Protein AF-A0A9N8R9G1-F1 (afdb_monomer)

Sequence (124 aa):
MGINEFSSGSEDLNYVFVFSYAFSKTWKPHMWNVFAHELGHVLGLRHEFAIGDEQGKMTASKEGPSAIRIDAPDPMSVMNYRNEPPMIQQSDIDSTRKFYSMTEDENGESPKIGMTKILDYTPR

Solvent-accessible surface area (backbone atoms only — not comparable to full-atom values): 8208 Å² total; per-residue (Å²): 135,84,86,76,78,90,70,95,63,102,62,87,82,84,74,81,90,78,68,65,70,58,65,31,89,80,36,46,86,39,48,66,32,50,49,50,31,55,49,35,45,76,74,68,50,68,45,70,45,22,63,46,83,58,76,86,82,51,85,63,78,48,73,52,98,79,62,79,78,93,67,80,90,53,91,66,26,27,47,36,78,64,96,60,80,43,38,86,37,70,65,52,55,52,54,50,52,51,58,76,62,62,52,59,48,101,85,67,50,59,33,64,63,89,92,44,74,54,74,84,87,74,86,131

Foldseek 3Di:
DDDDDDDPDPDPPPDDDDDCVCVPPQNVVQVVLVVVLVVCVVLVHAALCQCVPPPPPAPDHHVDHDDDQQDDRDCQDSRGDDPHRHDHDPCNVVSSVVVVVQAADPVRAGDDDPPHGDDDDDDD

pLDDT: mean 78.04, std 15.39, range [33.91, 95.0]

Structure (mmCIF, N/CA/C/O backbone):
data_AF-A0A9N8R9G1-F1
#
_entry.id   AF-A0A9N8R9G1-F1
#
loop_
_atom_site.group_PDB
_atom_site.id
_atom_site.type_symbol
_atom_site.label_atom_id
_atom_site.label_alt_id
_atom_site.label_comp_id
_atom_site.label_asym_id
_atom_site.label_entity_id
_atom_site.label_seq_id
_atom_site.pdbx_PDB_ins_code
_atom_site.Cartn_x
_atom_site.Cartn_y
_atom_site.Cartn_z
_atom_site.occupancy
_atom_site.B_iso_or_equiv
_atom_site.auth_seq_id
_atom_site.auth_comp_id
_atom_site.auth_asym_id
_atom_site.auth_atom_id
_atom_site.pdbx_PDB_model_num
ATOM 1 N N . MET A 1 1 ? -6.685 -4.887 -22.940 1.00 35.31 1 MET A N 1
ATOM 2 C CA . MET A 1 1 ? -6.408 -6.339 -22.888 1.00 35.31 1 MET A CA 1
ATOM 3 C C . MET A 1 1 ? -7.290 -6.903 -21.795 1.00 35.31 1 MET A C 1
ATOM 5 O O . MET A 1 1 ? -7.185 -6.429 -20.674 1.00 35.31 1 MET A O 1
ATOM 9 N N . GLY A 1 2 ? -8.242 -7.766 -22.150 1.00 33.91 2 GLY A N 1
ATOM 10 C CA . GLY A 1 2 ? -9.201 -8.325 -21.197 1.00 33.91 2 GLY A CA 1
ATOM 11 C C . GLY A 1 2 ? -8.532 -9.356 -20.297 1.00 33.91 2 GLY A C 1
ATOM 12 O O . GLY A 1 2 ? -7.791 -10.206 -2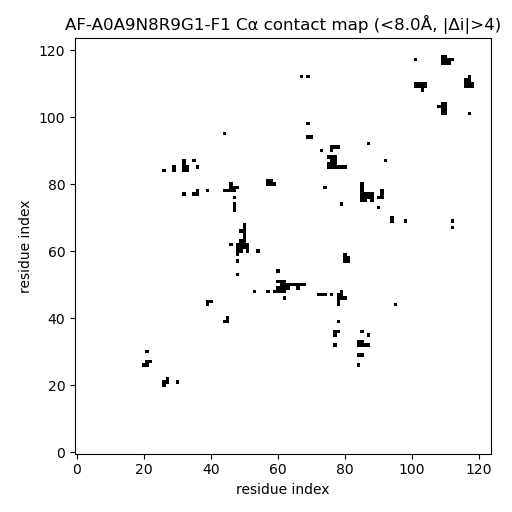0.786 1.00 33.91 2 GLY A O 1
ATOM 13 N N . ILE A 1 3 ? -8.777 -9.255 -18.995 1.00 47.47 3 ILE A N 1
ATOM 14 C CA . ILE A 1 3 ? -8.500 -10.327 -18.044 1.00 47.47 3 ILE A CA 1
ATOM 15 C C . ILE A 1 3 ? -9.584 -11.394 -18.234 1.00 47.47 3 ILE A C 1
ATOM 17 O O . ILE A 1 3 ? -10.758 -11.131 -17.997 1.00 47.47 3 ILE A O 1
ATOM 21 N N . ASN A 1 4 ? -9.211 -12.568 -18.741 1.00 40.75 4 ASN A N 1
ATOM 22 C CA 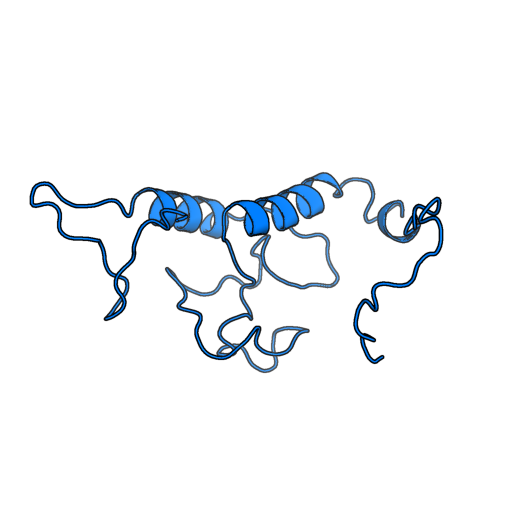. ASN A 1 4 ? -10.105 -13.721 -18.739 1.00 40.75 4 ASN A CA 1
ATOM 23 C C . ASN A 1 4 ? -10.050 -14.384 -17.360 1.00 40.75 4 ASN A C 1
ATOM 25 O O . ASN A 1 4 ? -8.973 -14.570 -16.794 1.00 40.75 4 ASN A O 1
ATOM 29 N N . GLU A 1 5 ? -11.232 -14.704 -16.843 1.00 46.94 5 GLU A N 1
ATOM 30 C CA . GLU A 1 5 ? -11.478 -15.402 -15.585 1.00 46.94 5 GLU A CA 1
ATOM 31 C C . GLU A 1 5 ? -10.660 -16.702 -15.482 1.00 46.94 5 GLU A C 1
ATOM 33 O O . GLU A 1 5 ? -10.558 -17.476 -16.437 1.00 46.94 5 GLU A O 1
ATOM 38 N N . PHE A 1 6 ? -10.090 -16.951 -14.298 1.00 51.03 6 PHE A N 1
ATOM 39 C CA . PHE A 1 6 ? -9.432 -18.211 -13.947 1.00 51.03 6 PHE A CA 1
ATOM 40 C C . PHE A 1 6 ? -10.480 -19.337 -13.929 1.00 51.03 6 PHE A C 1
ATOM 42 O O . PHE A 1 6 ? -11.171 -19.546 -12.933 1.00 51.03 6 PHE A O 1
ATOM 49 N N . SER A 1 7 ? -10.625 -20.061 -15.040 1.00 43.50 7 SER A N 1
ATOM 50 C CA . SER A 1 7 ? -11.426 -21.286 -15.074 1.00 43.50 7 SER A CA 1
ATOM 51 C C . SER A 1 7 ? -10.633 -22.421 -14.421 1.00 43.50 7 SER A C 1
ATOM 53 O O . SER A 1 7 ? -9.472 -22.650 -14.766 1.00 43.50 7 SER A O 1
ATOM 55 N N . SER A 1 8 ? -11.266 -23.132 -13.491 1.00 49.09 8 SER A N 1
ATOM 56 C CA . SER A 1 8 ? -10.757 -24.345 -12.849 1.00 49.09 8 SER A CA 1
ATOM 57 C C . SER A 1 8 ? -10.716 -25.503 -13.856 1.00 49.09 8 SER A C 1
ATOM 59 O O . SER A 1 8 ? -11.615 -26.335 -13.928 1.00 49.09 8 SER A O 1
ATOM 61 N N . GLY A 1 9 ? -9.667 -25.522 -14.676 1.00 45.31 9 GLY A N 1
ATOM 62 C CA . GLY A 1 9 ? -9.351 -26.598 -15.611 1.00 45.31 9 GLY A CA 1
ATOM 63 C C . GLY A 1 9 ? -8.251 -27.499 -15.057 1.00 45.31 9 GLY A C 1
ATOM 64 O O . GLY A 1 9 ? -7.268 -27.021 -14.500 1.00 45.31 9 GLY A O 1
ATOM 65 N N . SER A 1 10 ? -8.436 -28.806 -15.209 1.00 55.19 10 SER A N 1
ATOM 66 C CA . SER A 1 10 ? -7.554 -29.897 -14.786 1.00 55.19 10 SER A CA 1
ATOM 67 C C . SER A 1 10 ? -6.261 -29.996 -15.611 1.00 55.19 10 SER A C 1
ATOM 69 O O . SER A 1 10 ? -6.002 -31.031 -16.225 1.00 55.19 10 SER A O 1
ATOM 71 N N . GLU A 1 11 ? -5.461 -28.935 -15.653 1.00 55.97 11 GLU A N 1
ATOM 72 C CA . GLU A 1 11 ? -4.114 -28.976 -16.225 1.00 55.97 11 GLU A CA 1
ATOM 73 C C . GLU A 1 11 ? -3.077 -28.727 -15.131 1.00 55.97 11 GLU A C 1
ATOM 75 O O . GLU A 1 11 ? -3.194 -27.790 -14.343 1.00 55.97 11 GLU A O 1
ATOM 80 N N . ASP A 1 12 ? -2.073 -29.602 -15.066 1.00 54.75 12 ASP A N 1
ATOM 81 C CA . ASP A 1 12 ? -0.929 -29.489 -14.166 1.00 54.75 12 ASP A CA 1
ATOM 82 C C . ASP A 1 12 ? -0.260 -28.112 -14.325 1.00 54.75 12 ASP A C 1
ATOM 84 O O . ASP A 1 12 ? 0.434 -27.835 -15.307 1.00 54.75 12 ASP A O 1
ATOM 88 N N . LEU A 1 13 ? -0.443 -27.241 -13.332 1.00 59.34 13 LEU A N 1
ATOM 89 C CA . LEU A 1 13 ? 0.176 -25.917 -13.254 1.00 59.34 13 LEU A CA 1
ATOM 90 C C . LEU A 1 13 ? 1.665 -26.037 -12.865 1.00 59.34 13 LEU A C 1
ATOM 92 O O . LEU A 1 13 ? 2.084 -25.564 -11.814 1.00 59.34 13 LEU A O 1
ATOM 96 N N . ASN A 1 1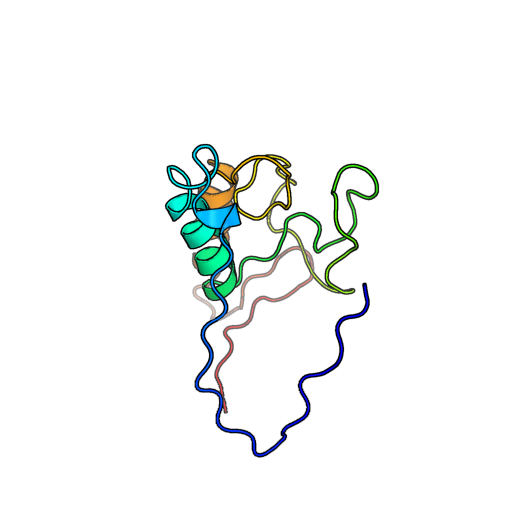4 ? 2.488 -26.657 -13.716 1.00 72.12 14 ASN A N 1
ATOM 97 C CA . ASN A 1 14 ? 3.948 -26.750 -13.538 1.00 72.12 14 ASN A CA 1
ATOM 98 C C . ASN A 1 14 ? 4.718 -25.570 -14.172 1.00 72.12 14 ASN A C 1
ATOM 100 O O . ASN A 1 14 ? 5.924 -25.661 -14.408 1.00 72.12 14 ASN A O 1
ATOM 104 N N . TYR A 1 15 ? 4.045 -24.456 -14.470 1.00 76.44 15 TYR A N 1
ATOM 105 C CA . TYR A 1 15 ? 4.654 -23.289 -15.110 1.00 76.44 15 TYR A CA 1
ATOM 106 C C . TYR A 1 15 ? 4.784 -22.121 -14.134 1.00 76.44 15 TYR A C 1
ATOM 108 O O . TYR A 1 15 ? 3.806 -21.669 -13.545 1.00 76.44 15 TYR A O 1
ATOM 116 N N . VAL A 1 16 ? 6.001 -21.587 -14.016 1.00 74.31 16 VAL A N 1
ATOM 117 C CA . VAL A 1 16 ? 6.267 -20.309 -13.346 1.00 74.31 16 VAL A CA 1
ATOM 118 C C . VAL A 1 16 ? 6.495 -19.253 -14.419 1.00 74.31 16 VAL A C 1
ATOM 120 O O . VAL A 1 16 ? 7.464 -19.318 -15.177 1.00 74.31 16 VAL A O 1
ATOM 123 N N . PHE A 1 17 ? 5.609 -18.261 -14.482 1.00 76.81 17 PHE A N 1
ATOM 124 C CA . PHE A 1 17 ? 5.795 -17.105 -15.352 1.00 76.81 17 PHE A CA 1
ATOM 125 C C . PHE A 1 17 ? 6.822 -16.157 -14.733 1.00 76.81 17 PHE A C 1
ATOM 127 O O . PHE A 1 17 ? 6.579 -15.541 -13.698 1.00 76.81 17 PHE A O 1
ATOM 134 N N . VAL A 1 18 ? 7.983 -16.036 -15.377 1.00 77.62 18 VAL A N 1
ATOM 135 C CA . VAL A 1 18 ? 9.032 -15.097 -14.969 1.00 77.62 18 VAL A CA 1
ATOM 136 C C . VAL A 1 18 ? 8.971 -13.861 -15.861 1.00 77.62 18 VAL A C 1
ATOM 138 O O . VAL A 1 18 ? 9.271 -13.919 -17.053 1.00 77.62 18 VAL A O 1
ATOM 141 N N . PHE A 1 19 ? 8.617 -12.719 -15.278 1.00 80.81 19 PHE A N 1
ATOM 142 C CA . PHE A 1 19 ? 8.561 -11.444 -15.989 1.00 80.81 19 PHE A CA 1
ATOM 143 C C . PHE A 1 19 ? 9.946 -10.790 -16.022 1.00 80.81 19 PHE A C 1
ATOM 145 O O . PHE A 1 19 ? 10.381 -10.156 -15.062 1.00 80.81 19 PHE A O 1
ATOM 152 N N . SER A 1 20 ? 10.649 -10.920 -17.149 1.00 85.12 20 SER A N 1
ATOM 153 C CA . SER A 1 20 ? 12.020 -10.411 -17.324 1.00 85.12 20 SER A CA 1
ATOM 154 C C . SER A 1 20 ? 12.162 -8.900 -17.091 1.00 85.12 20 SER A C 1
ATOM 156 O O . SER A 1 20 ? 13.228 -8.443 -16.680 1.00 85.12 20 SER A O 1
ATOM 158 N N . TYR A 1 21 ? 11.086 -8.129 -17.286 1.00 82.69 21 TYR A N 1
ATOM 159 C CA . TYR A 1 21 ? 11.047 -6.687 -17.030 1.00 82.69 21 TYR A CA 1
ATOM 160 C C . TYR A 1 21 ? 11.424 -6.325 -15.582 1.00 82.69 21 TYR A C 1
ATOM 162 O O . TYR A 1 21 ? 12.180 -5.372 -15.365 1.00 82.69 21 TYR A O 1
ATOM 170 N N . ALA A 1 22 ? 11.003 -7.147 -14.611 1.00 78.56 22 ALA A N 1
ATOM 171 C CA . ALA A 1 22 ? 11.319 -6.974 -13.191 1.00 78.56 22 ALA A CA 1
ATOM 172 C C . ALA A 1 22 ? 12.830 -7.054 -12.897 1.00 78.56 22 ALA A C 1
ATOM 1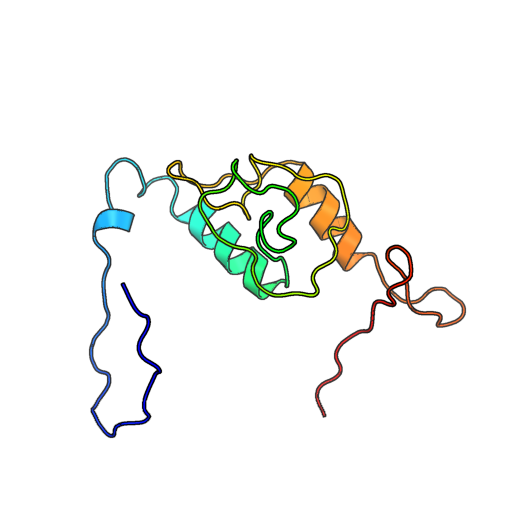74 O O . ALA A 1 22 ? 13.313 -6.469 -11.930 1.00 78.56 22 ALA A O 1
ATOM 175 N N . PHE A 1 23 ? 13.598 -7.726 -13.761 1.00 84.50 23 PHE A N 1
ATOM 176 C CA . PHE A 1 23 ? 15.049 -7.897 -13.630 1.00 84.50 23 PHE A CA 1
ATOM 177 C C . PHE A 1 23 ? 15.864 -6.942 -14.508 1.00 84.50 23 PHE A C 1
ATOM 179 O O . PHE A 1 23 ? 17.088 -7.081 -14.609 1.00 84.50 23 PHE A O 1
ATOM 186 N N . SER A 1 24 ? 15.217 -5.967 -15.150 1.00 89.25 24 SER A N 1
ATOM 187 C CA . SER A 1 24 ? 15.916 -4.919 -15.894 1.00 89.25 24 SER A CA 1
ATOM 188 C C . SER A 1 24 ? 16.867 -4.127 -14.985 1.00 89.25 24 SER A C 1
ATOM 190 O O . SER A 1 24 ? 16.682 -4.064 -13.770 1.00 89.25 24 SER A O 1
ATOM 192 N N . LYS A 1 25 ? 17.892 -3.484 -15.565 1.00 88.81 25 LYS A N 1
ATOM 193 C CA . LYS A 1 25 ? 18.853 -2.659 -14.801 1.00 88.81 25 LYS A CA 1
ATOM 194 C C . LYS A 1 25 ? 18.164 -1.576 -13.965 1.00 88.81 25 LYS A C 1
ATOM 196 O O . LYS A 1 25 ? 18.658 -1.249 -12.894 1.00 88.81 25 LYS A O 1
ATOM 201 N N . THR A 1 26 ? 17.040 -1.060 -14.460 1.00 86.94 26 THR A N 1
ATOM 202 C CA . THR A 1 26 ? 16.231 -0.054 -13.776 1.00 86.94 26 THR A CA 1
ATOM 203 C C . THR A 1 26 ? 15.464 -0.653 -12.607 1.00 86.94 26 THR A C 1
ATOM 205 O O . THR A 1 26 ? 15.503 -0.082 -11.534 1.00 86.94 26 THR A O 1
ATOM 208 N N . TRP A 1 27 ? 14.802 -1.802 -12.771 1.00 88.38 27 TRP A N 1
ATOM 209 C CA . TRP A 1 27 ? 13.900 -2.347 -11.745 1.00 88.38 27 TRP A CA 1
ATOM 210 C C . TRP A 1 27 ? 14.578 -3.242 -10.711 1.00 88.38 27 TRP A C 1
ATOM 212 O O . TRP A 1 27 ? 14.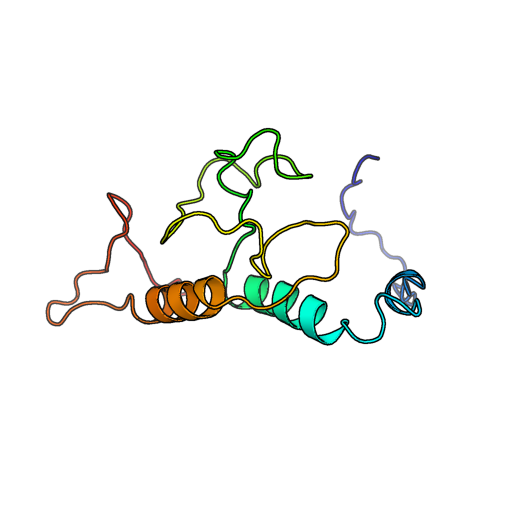167 -3.259 -9.551 1.00 88.38 27 TRP A O 1
ATOM 222 N N . LYS A 1 28 ? 15.650 -3.944 -11.091 1.00 90.00 28 LYS A N 1
ATOM 223 C CA . LYS A 1 28 ? 16.345 -4.902 -10.222 1.00 90.00 28 LYS A CA 1
ATOM 224 C C . LYS A 1 28 ? 16.763 -4.315 -8.858 1.00 90.00 28 LYS A C 1
ATOM 226 O O . LYS A 1 28 ? 16.551 -4.996 -7.857 1.00 90.00 28 LYS A O 1
ATOM 231 N N . PRO A 1 29 ? 17.300 -3.080 -8.757 1.00 91.81 29 PRO A N 1
ATOM 232 C CA . PRO A 1 29 ? 17.643 -2.476 -7.463 1.00 91.81 29 PRO A CA 1
ATOM 233 C C . PRO A 1 29 ? 16.430 -2.120 -6.589 1.00 91.81 29 PRO A C 1
ATOM 235 O O . PRO A 1 29 ? 16.584 -1.916 -5.388 1.00 91.81 29 PRO A O 1
ATOM 238 N N . HIS A 1 30 ? 15.234 -2.044 -7.176 1.00 90.62 30 HIS A N 1
ATOM 239 C CA . HIS A 1 30 ? 14.002 -1.596 -6.523 1.00 90.62 30 HIS A CA 1
ATOM 240 C C . HIS A 1 30 ? 12.982 -2.721 -6.320 1.00 90.62 30 HIS A C 1
ATOM 242 O O . HIS A 1 30 ? 11.856 -2.455 -5.909 1.00 90.62 30 HIS A O 1
ATOM 248 N N . MET A 1 31 ? 13.354 -3.985 -6.551 1.00 88.56 31 MET A N 1
ATOM 249 C CA . MET A 1 31 ? 12.454 -5.122 -6.312 1.00 88.56 31 MET A CA 1
ATOM 250 C C . MET A 1 31 ? 11.936 -5.170 -4.868 1.00 88.56 31 MET A C 1
ATOM 252 O O . MET A 1 31 ? 10.811 -5.593 -4.638 1.00 88.56 31 MET A O 1
ATOM 256 N N . TRP A 1 32 ? 12.723 -4.694 -3.900 1.00 90.88 32 TRP A N 1
ATOM 257 C CA . TRP A 1 32 ? 12.288 -4.597 -2.507 1.00 90.88 32 TRP A CA 1
ATOM 258 C C . TRP A 1 32 ? 11.165 -3.568 -2.304 1.00 90.88 32 TRP A C 1
ATOM 260 O O . TRP A 1 32 ? 10.317 -3.771 -1.443 1.00 90.88 32 TRP A O 1
ATOM 270 N N . ASN A 1 33 ? 11.112 -2.505 -3.115 1.00 92.25 33 ASN A N 1
ATOM 271 C CA . ASN A 1 33 ? 10.011 -1.543 -3.079 1.00 92.25 33 ASN A CA 1
ATOM 272 C C . ASN A 1 33 ? 8.726 -2.145 -3.645 1.00 92.25 33 ASN A C 1
ATOM 274 O O . ASN A 1 33 ? 7.652 -1.920 -3.102 1.00 92.25 33 ASN A O 1
ATOM 278 N N . VAL A 1 34 ? 8.841 -2.930 -4.721 1.00 89.94 34 VAL A N 1
ATOM 279 C CA . VAL A 1 34 ? 7.705 -3.685 -5.269 1.00 89.94 34 VAL A CA 1
ATOM 280 C C . VAL A 1 34 ? 7.218 -4.701 -4.240 1.00 89.94 34 VAL A C 1
ATOM 282 O O . VAL A 1 34 ? 6.030 -4.795 -3.977 1.00 89.94 34 VAL A O 1
ATOM 285 N N . PHE A 1 35 ? 8.136 -5.402 -3.573 1.00 92.06 35 PHE A N 1
ATOM 286 C CA . PHE A 1 35 ? 7.772 -6.289 -2.474 1.00 92.06 35 PHE A CA 1
ATOM 287 C C . PHE A 1 35 ? 7.066 -5.544 -1.330 1.00 92.06 35 PHE A C 1
ATOM 289 O O . PHE A 1 35 ? 6.092 -6.052 -0.790 1.00 92.06 35 PHE A O 1
ATOM 296 N N . ALA A 1 36 ? 7.515 -4.334 -0.982 1.00 93.88 36 ALA A N 1
ATOM 297 C CA . ALA A 1 36 ? 6.857 -3.510 0.029 1.00 93.88 36 ALA A CA 1
ATOM 298 C C . ALA A 1 36 ? 5.441 -3.076 -0.388 1.00 93.88 36 ALA A C 1
ATOM 300 O O . ALA A 1 36 ? 4.548 -3.087 0.454 1.00 93.88 36 ALA A O 1
ATOM 301 N N . HIS A 1 37 ? 5.224 -2.748 -1.665 1.00 94.12 37 HIS A N 1
ATOM 302 C CA . HIS A 1 37 ? 3.897 -2.469 -2.225 1.00 94.12 37 HIS A CA 1
ATOM 303 C C . HIS A 1 37 ? 2.948 -3.666 -2.045 1.00 94.12 37 HIS A C 1
ATOM 305 O O . HIS A 1 37 ? 1.881 -3.534 -1.449 1.00 94.12 37 HIS A O 1
ATOM 311 N N . GLU A 1 38 ? 3.373 -4.859 -2.471 1.00 92.88 38 GLU A N 1
ATOM 312 C CA . GLU A 1 38 ? 2.560 -6.078 -2.344 1.00 92.88 38 GLU A CA 1
ATOM 313 C C . GLU A 1 38 ? 2.334 -6.473 -0.879 1.00 92.88 38 GLU A C 1
ATOM 315 O O . GLU A 1 38 ? 1.245 -6.900 -0.493 1.00 92.88 38 GLU A O 1
ATOM 320 N N . LEU A 1 39 ? 3.344 -6.285 -0.024 1.00 93.56 39 LEU A N 1
ATOM 321 C CA . LEU A 1 39 ? 3.187 -6.465 1.416 1.00 93.56 39 LEU A CA 1
ATOM 322 C C . LEU A 1 39 ? 2.165 -5.474 1.987 1.00 93.56 39 LEU A C 1
ATOM 324 O O . LEU A 1 39 ? 1.381 -5.851 2.853 1.00 93.56 39 LEU A O 1
ATOM 328 N N . GLY A 1 40 ? 2.117 -4.242 1.478 1.00 92.25 40 GLY A N 1
ATOM 329 C CA . GLY A 1 40 ? 1.073 -3.271 1.791 1.00 92.25 40 GLY A CA 1
ATOM 330 C C . GLY A 1 40 ? -0.328 -3.826 1.531 1.00 92.25 40 GLY A C 1
ATOM 331 O O . GLY A 1 40 ? -1.188 -3.731 2.406 1.00 92.25 40 GLY A O 1
ATOM 332 N N . HIS A 1 41 ? -0.551 -4.496 0.397 1.00 90.81 41 HIS A N 1
ATOM 333 C CA . HIS A 1 41 ? -1.825 -5.170 0.120 1.00 90.81 41 HIS A CA 1
ATOM 334 C C . HIS A 1 41 ? -2.148 -6.288 1.116 1.00 90.81 41 HIS A C 1
ATOM 336 O O . HIS A 1 41 ? -3.292 -6.388 1.561 1.00 90.81 41 HIS A O 1
ATOM 342 N N . VAL A 1 42 ? -1.159 -7.089 1.526 1.00 90.19 42 VAL A N 1
ATOM 343 C CA . VAL A 1 42 ? -1.340 -8.115 2.575 1.00 90.19 42 VAL A CA 1
ATOM 344 C C . VAL A 1 42 ? -1.742 -7.483 3.911 1.00 90.19 42 VAL A C 1
ATOM 346 O O . VAL A 1 42 ? -2.572 -8.034 4.632 1.00 90.19 42 VAL A O 1
ATOM 349 N N . LEU A 1 43 ? -1.197 -6.307 4.223 1.00 88.50 43 LEU A N 1
ATOM 350 C CA . LEU A 1 43 ? -1.544 -5.507 5.401 1.00 88.50 43 LEU A CA 1
ATO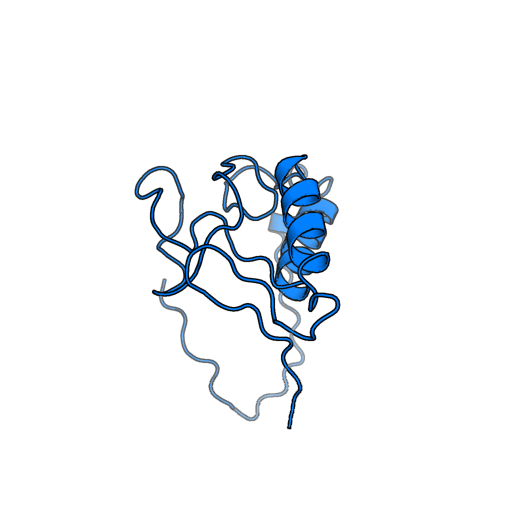M 351 C C . LEU A 1 43 ? -2.907 -4.790 5.269 1.00 88.50 43 LEU A C 1
ATOM 353 O O . LEU A 1 43 ? -3.385 -4.174 6.218 1.00 88.50 43 LEU A O 1
ATOM 357 N N . GLY A 1 44 ? -3.573 -4.886 4.116 1.00 85.25 44 GLY A N 1
ATOM 358 C CA . GLY A 1 44 ? -4.880 -4.276 3.867 1.00 85.25 44 GLY A CA 1
ATOM 359 C C . GLY A 1 44 ? -4.823 -2.859 3.292 1.00 85.25 44 GLY A C 1
ATOM 360 O O . GLY A 1 44 ? -5.870 -2.226 3.140 1.00 85.25 44 GLY A O 1
ATOM 361 N N . LEU A 1 45 ? -3.637 -2.360 2.929 1.00 89.25 45 LEU A N 1
ATOM 362 C CA . LEU A 1 45 ? -3.489 -1.097 2.211 1.00 89.25 45 LEU A CA 1
ATOM 363 C C . LEU A 1 45 ? -3.997 -1.255 0.772 1.00 89.25 45 LEU A C 1
ATOM 365 O O . LEU A 1 45 ? -3.759 -2.264 0.104 1.00 89.25 45 LEU A O 1
ATOM 369 N N . ARG A 1 46 ? -4.711 -0.244 0.282 1.00 88.19 46 ARG A N 1
ATOM 370 C CA . ARG A 1 46 ? -5.208 -0.183 -1.100 1.00 88.19 46 ARG A CA 1
ATOM 371 C C . ARG A 1 46 ? -4.439 0.854 -1.894 1.00 88.19 46 ARG A C 1
ATOM 373 O O . ARG A 1 46 ? -3.730 1.669 -1.310 1.00 88.19 46 ARG A O 1
ATOM 380 N N . HIS A 1 47 ? -4.608 0.841 -3.212 1.00 87.88 47 HIS A N 1
ATOM 381 C CA . HIS A 1 47 ? -3.978 1.854 -4.035 1.00 87.88 47 HIS A CA 1
ATOM 382 C C . HIS A 1 47 ? -4.496 3.264 -3.735 1.00 87.88 47 HIS A C 1
ATOM 384 O O . HIS A 1 47 ? -5.677 3.461 -3.442 1.00 87.88 47 HIS A O 1
ATOM 390 N N . GLU A 1 48 ? -3.644 4.270 -3.926 1.00 83.06 48 GLU A N 1
ATOM 391 C CA . GLU A 1 48 ? -4.024 5.683 -3.770 1.00 83.06 48 GLU A CA 1
ATOM 392 C C . GLU A 1 48 ? -5.187 6.095 -4.692 1.00 83.06 48 GLU A C 1
ATOM 394 O O . GLU A 1 48 ? -6.051 6.888 -4.310 1.00 83.06 48 GLU A O 1
ATOM 399 N N . PHE A 1 49 ? -5.274 5.496 -5.885 1.00 75.81 49 PHE A N 1
ATOM 400 C CA . PHE A 1 49 ? -6.357 5.725 -6.848 1.00 75.81 49 PHE A CA 1
ATOM 401 C C . PHE A 1 49 ? -7.626 4.899 -6.571 1.00 75.81 49 PHE A C 1
ATOM 403 O O . PHE A 1 49 ? -8.616 5.038 -7.297 1.00 75.81 49 PHE A O 1
ATOM 410 N N . ALA A 1 50 ? -7.653 4.068 -5.521 1.00 68.19 50 ALA A N 1
ATOM 411 C CA . ALA A 1 50 ? -8.781 3.183 -5.221 1.00 68.19 50 ALA A CA 1
ATOM 412 C C . ALA A 1 50 ? -10.103 3.932 -4.999 1.00 68.19 50 ALA A C 1
ATOM 414 O O . ALA A 1 50 ? -11.170 3.391 -5.282 1.00 68.19 50 ALA A O 1
ATOM 415 N N . ILE A 1 51 ? -10.056 5.184 -4.535 1.00 71.38 51 ILE A N 1
ATOM 416 C CA . ILE A 1 51 ? -11.258 5.995 -4.297 1.00 71.38 51 ILE A CA 1
ATOM 417 C C . ILE A 1 51 ? -11.695 6.841 -5.502 1.00 71.38 51 ILE A C 1
ATOM 419 O O . ILE A 1 51 ? -12.828 7.327 -5.525 1.00 71.38 51 ILE A O 1
ATOM 423 N N . GLY A 1 52 ? -10.867 6.928 -6.549 1.00 62.91 52 GLY A N 1
ATOM 424 C CA . GLY A 1 52 ? -11.216 7.554 -7.828 1.00 62.91 52 GLY A CA 1
ATOM 425 C C . GLY A 1 52 ? -11.441 9.068 -7.775 1.00 62.91 52 GLY A C 1
ATOM 426 O O . GLY A 1 52 ? -12.066 9.606 -8.686 1.00 62.91 52 GLY A O 1
ATOM 427 N N . ASP A 1 53 ? -10.967 9.743 -6.728 1.00 63.22 53 ASP A N 1
ATOM 428 C CA . ASP A 1 53 ? -11.023 11.202 -6.572 1.00 63.22 53 ASP A CA 1
ATOM 429 C C . ASP A 1 53 ? -9.894 11.930 -7.327 1.00 63.22 53 ASP A C 1
ATOM 431 O O . ASP A 1 53 ? -10.014 13.117 -7.618 1.00 63.22 53 ASP A O 1
ATOM 435 N N . GLU A 1 54 ? -8.845 11.210 -7.732 1.00 56.25 54 GLU A N 1
ATOM 436 C CA . GLU A 1 54 ? -7.738 11.719 -8.553 1.00 56.25 54 GLU A CA 1
ATOM 437 C C . GLU A 1 54 ? -7.835 11.298 -10.034 1.00 56.25 54 GLU A C 1
ATOM 439 O O . GLU A 1 54 ? -6.851 10.901 -10.670 1.00 56.25 54 GLU A O 1
ATOM 444 N N . GLN A 1 55 ? -9.041 11.379 -10.614 1.00 46.16 55 GLN A N 1
ATOM 445 C CA . GLN A 1 55 ? -9.253 11.120 -12.043 1.00 46.16 55 GLN A CA 1
ATOM 446 C C . GLN A 1 55 ? -8.358 12.023 -12.911 1.00 46.16 55 GLN A C 1
ATOM 448 O O . GLN A 1 55 ? -8.433 13.249 -12.854 1.00 46.16 55 GLN A O 1
ATOM 453 N N . GLY A 1 56 ? -7.513 11.398 -13.737 1.00 49.62 56 GLY A N 1
ATOM 454 C CA . GLY A 1 56 ? -6.666 12.069 -14.730 1.00 49.62 56 GLY A CA 1
ATOM 455 C C . GLY A 1 56 ? -5.203 12.290 -14.329 1.00 49.62 56 GLY A C 1
ATOM 456 O O . GLY A 1 56 ? -4.404 12.620 -15.2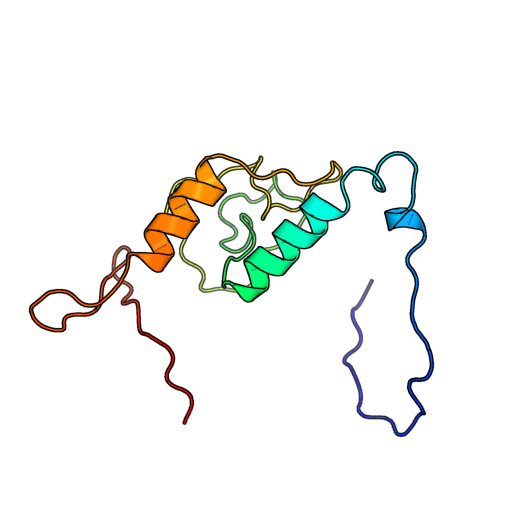02 1.00 49.62 56 GLY A O 1
ATOM 457 N N . LYS A 1 57 ? -4.825 12.079 -13.059 1.00 50.78 57 LYS A N 1
ATOM 458 C CA . LYS A 1 57 ? -3.409 12.076 -12.624 1.00 50.78 57 LYS A CA 1
ATOM 459 C C . LYS A 1 57 ? -2.839 10.674 -12.434 1.00 50.78 57 LYS A C 1
ATOM 461 O O . LYS A 1 57 ? -1.629 10.496 -12.532 1.00 50.78 57 LYS A O 1
ATOM 466 N N . MET A 1 58 ? -3.713 9.699 -12.200 1.00 52.66 58 MET A N 1
ATOM 467 C CA . MET A 1 58 ? -3.342 8.311 -11.967 1.00 52.66 58 MET A CA 1
ATOM 468 C C . MET A 1 58 ? -3.632 7.452 -13.196 1.00 52.66 58 MET A C 1
ATOM 470 O O . MET A 1 58 ? -4.589 7.669 -13.935 1.00 52.66 58 MET A O 1
ATOM 474 N N . THR A 1 59 ? -2.755 6.486 -13.424 1.00 50.97 59 THR A N 1
ATOM 475 C CA . THR A 1 59 ? -2.699 5.602 -14.601 1.00 50.97 59 THR A CA 1
ATOM 476 C C . THR A 1 59 ? -3.792 4.525 -14.628 1.00 50.97 59 THR A C 1
ATOM 478 O O . THR A 1 59 ? -3.956 3.854 -15.647 1.00 50.97 59 THR A O 1
ATOM 481 N N . ALA A 1 60 ? -4.550 4.360 -13.539 1.00 56.19 60 ALA A N 1
ATOM 482 C CA . ALA A 1 60 ? -5.540 3.303 -13.366 1.00 56.19 60 ALA A CA 1
ATOM 483 C C . ALA A 1 60 ? -6.923 3.845 -12.960 1.00 56.19 60 ALA A C 1
ATOM 485 O O . ALA A 1 60 ? -7.060 4.897 -12.336 1.00 56.19 60 ALA A O 1
ATOM 486 N N . SER A 1 61 ? -7.968 3.106 -13.349 1.00 57.78 61 SER A N 1
ATOM 487 C CA . SER A 1 61 ? -9.360 3.387 -12.972 1.00 57.78 61 SER A CA 1
ATOM 488 C C . SER A 1 61 ? -9.630 2.945 -11.527 1.00 57.78 61 SER A C 1
ATOM 490 O O . SER A 1 61 ? -9.022 1.991 -11.056 1.00 57.78 61 SER A O 1
ATOM 492 N N . LYS A 1 62 ? -10.554 3.631 -10.839 1.00 64.25 62 LYS A N 1
ATOM 493 C CA . LYS A 1 62 ? -10.997 3.374 -9.453 1.00 64.25 62 LYS A CA 1
ATOM 494 C C . LYS A 1 62 ? -11.115 1.873 -9.119 1.00 64.25 62 LYS A C 1
ATOM 496 O O . LYS A 1 62 ? -11.810 1.149 -9.829 1.00 64.25 62 LYS A O 1
ATOM 501 N N . GLU A 1 63 ? -10.554 1.432 -7.991 1.00 63.75 63 GLU A N 1
ATOM 502 C CA . GLU A 1 63 ? -10.581 0.025 -7.528 1.00 63.75 63 GLU A CA 1
ATOM 503 C C . GLU A 1 63 ? -11.889 -0.388 -6.825 1.00 63.75 63 GLU A C 1
ATOM 505 O O . GLU A 1 63 ? -11.906 -1.092 -5.816 1.00 63.75 63 GLU A O 1
ATOM 510 N N . GLY A 1 64 ? -13.024 0.040 -7.371 1.00 60.47 64 GLY A N 1
ATOM 511 C CA . GLY A 1 64 ? -14.347 -0.282 -6.840 1.00 60.47 64 GLY A CA 1
ATOM 512 C C . GLY A 1 64 ? -14.966 0.835 -5.993 1.00 60.47 64 GLY A C 1
ATOM 513 O O . GLY A 1 64 ? -14.335 1.844 -5.701 1.00 60.47 64 GLY A O 1
ATOM 514 N N . PRO A 1 65 ? -16.256 0.725 -5.644 1.00 58.09 65 PRO A N 1
ATOM 515 C CA . PRO A 1 65 ? -17.062 1.887 -5.267 1.00 58.09 65 PRO A CA 1
ATOM 516 C C . PRO A 1 65 ? -16.841 2.444 -3.848 1.00 58.09 65 PRO A C 1
ATOM 518 O O . PRO A 1 65 ? -17.312 3.552 -3.594 1.00 58.09 65 PRO A O 1
ATOM 521 N N . SER A 1 66 ? -16.135 1.747 -2.947 1.00 67.06 66 SER A N 1
ATOM 522 C CA . SER A 1 66 ? -16.371 1.897 -1.494 1.00 67.06 66 SER A CA 1
ATOM 523 C C . SER A 1 66 ? -15.126 2.006 -0.598 1.00 67.06 66 SER A C 1
ATOM 525 O O . SER A 1 66 ? -15.185 1.623 0.568 1.00 67.06 66 SER A O 1
ATOM 527 N N . ALA A 1 67 ? -13.992 2.499 -1.098 1.00 74.19 67 ALA A N 1
ATOM 528 C CA . ALA A 1 67 ? -12.838 2.784 -0.238 1.00 74.19 67 ALA A CA 1
ATOM 529 C C . ALA A 1 67 ? -12.943 4.180 0.416 1.00 74.19 67 ALA A C 1
ATOM 531 O O . ALA A 1 67 ? -13.566 5.090 -0.133 1.00 74.19 67 ALA A O 1
ATOM 532 N N . ILE A 1 68 ? -12.336 4.342 1.594 1.00 78.06 68 ILE A N 1
ATOM 533 C CA . ILE A 1 68 ? -12.197 5.623 2.302 1.00 78.06 68 ILE A CA 1
ATOM 534 C C . ILE A 1 68 ? -10.711 5.824 2.576 1.00 78.06 68 ILE A C 1
ATOM 536 O O . ILE A 1 68 ? -10.073 4.932 3.133 1.00 78.06 68 ILE A O 1
ATOM 540 N N . ARG A 1 69 ? -10.165 6.978 2.176 1.00 82.75 69 ARG A N 1
ATOM 541 C CA . ARG A 1 69 ? -8.771 7.337 2.462 1.00 82.75 69 ARG A CA 1
ATOM 542 C C . ARG A 1 69 ? -8.656 7.823 3.910 1.00 82.75 69 ARG A C 1
ATOM 544 O O . ARG A 1 69 ? -9.510 8.574 4.379 1.00 82.75 69 ARG A O 1
ATOM 551 N N . ILE A 1 70 ? -7.625 7.361 4.617 1.00 83.25 70 ILE A N 1
ATOM 552 C CA . ILE A 1 70 ? -7.388 7.692 6.032 1.00 83.25 70 ILE A CA 1
ATOM 553 C C . ILE A 1 70 ? -6.864 9.126 6.186 1.00 83.25 70 ILE A C 1
ATOM 555 O O . ILE A 1 70 ? -7.257 9.830 7.119 1.00 83.25 70 ILE A O 1
ATOM 559 N N . ASP A 1 71 ? -5.990 9.540 5.266 1.00 84.75 71 ASP A N 1
ATOM 560 C CA . ASP A 1 71 ? -5.307 10.834 5.250 1.00 84.75 71 ASP A CA 1
ATOM 561 C C . ASP A 1 71 ? -5.378 11.475 3.846 1.00 84.75 71 ASP A C 1
ATOM 563 O O . ASP A 1 71 ? -6.216 11.105 3.021 1.00 84.75 71 ASP A O 1
ATOM 567 N N . ALA A 1 72 ? -4.551 12.489 3.584 1.00 85.88 72 ALA A N 1
ATOM 568 C CA . ALA A 1 72 ? -4.467 13.144 2.278 1.00 85.88 72 ALA A CA 1
ATOM 569 C C . ALA A 1 72 ? -3.855 12.210 1.212 1.00 85.88 72 ALA A C 1
ATOM 571 O O . ALA A 1 72 ? -3.049 11.352 1.570 1.00 85.88 72 ALA A O 1
ATOM 572 N N . PRO A 1 73 ? -4.208 12.371 -0.080 1.00 85.44 73 PRO A N 1
ATOM 573 C CA . PRO A 1 73 ? -3.567 11.614 -1.150 1.00 85.44 73 PRO A CA 1
ATOM 574 C C . PRO A 1 73 ? -2.068 11.899 -1.224 1.00 85.44 73 PRO A C 1
ATOM 576 O O . PRO A 1 73 ? -1.644 13.051 -1.079 1.00 85.44 73 PRO A O 1
ATOM 579 N N . ASP A 1 74 ? -1.286 10.869 -1.539 1.00 88.62 74 ASP A N 1
ATOM 580 C CA . ASP A 1 74 ? 0.136 11.012 -1.849 1.00 88.62 74 ASP A CA 1
ATOM 581 C C . ASP A 1 74 ? 0.480 10.375 -3.206 1.00 88.62 74 ASP A C 1
ATOM 583 O O . ASP A 1 74 ? 0.663 9.158 -3.308 1.00 88.62 74 ASP A O 1
ATOM 587 N N . PRO A 1 75 ? 0.673 11.187 -4.263 1.00 85.81 75 PRO A N 1
ATOM 588 C CA . PRO A 1 75 ? 1.081 10.692 -5.572 1.00 85.81 75 PRO A CA 1
ATOM 589 C C . PRO A 1 75 ? 2.403 9.920 -5.569 1.00 85.81 75 PRO A C 1
ATOM 591 O O . PRO A 1 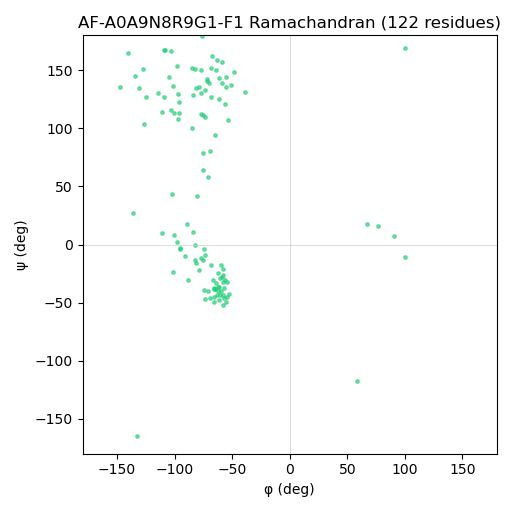75 ? 2.670 9.157 -6.501 1.00 85.81 75 PRO A O 1
ATOM 594 N N . MET A 1 76 ? 3.247 10.121 -4.559 1.00 89.31 76 MET A N 1
ATOM 595 C CA . MET A 1 76 ? 4.547 9.478 -4.431 1.00 89.31 76 MET A CA 1
ATOM 596 C C . MET A 1 76 ? 4.526 8.223 -3.559 1.00 89.31 76 MET A C 1
ATOM 598 O O . MET A 1 76 ? 5.564 7.557 -3.502 1.00 89.31 76 MET A O 1
ATOM 602 N N . SER A 1 77 ? 3.384 7.883 -2.951 1.00 90.69 77 SER A N 1
ATOM 603 C CA . SER A 1 77 ? 3.187 6.691 -2.120 1.00 90.69 77 SER A CA 1
ATOM 604 C C . SER A 1 77 ? 3.718 5.417 -2.785 1.00 90.69 77 SER A C 1
ATOM 606 O O . SER A 1 77 ? 3.677 5.253 -4.018 1.00 90.69 77 SER A O 1
ATOM 608 N N . VAL A 1 78 ? 4.188 4.483 -1.955 1.00 92.62 78 VAL A N 1
ATOM 609 C CA . VAL A 1 78 ? 4.520 3.122 -2.389 1.00 92.62 78 VAL A CA 1
ATOM 610 C C . VAL A 1 78 ? 3.296 2.405 -2.953 1.00 92.62 78 VAL A C 1
ATOM 612 O O . VAL A 1 78 ? 3.462 1.599 -3.858 1.00 92.62 78 VAL A O 1
ATOM 615 N N . MET A 1 79 ? 2.087 2.747 -2.497 1.00 91.81 79 MET A N 1
ATOM 616 C CA . MET A 1 79 ? 0.804 2.174 -2.922 1.00 91.81 79 MET A CA 1
ATOM 617 C C . MET A 1 79 ? 0.237 2.824 -4.189 1.00 91.81 79 MET A C 1
ATOM 619 O O . MET A 1 79 ? -0.918 2.601 -4.540 1.00 91.81 79 MET A O 1
ATOM 623 N N . ASN A 1 80 ? 1.006 3.644 -4.900 1.00 86.94 80 ASN A N 1
ATOM 624 C CA . ASN A 1 80 ? 0.544 4.240 -6.148 1.00 86.94 80 ASN A CA 1
ATOM 625 C C . ASN A 1 80 ? 1.043 3.470 -7.384 1.00 86.94 80 ASN A C 1
ATOM 627 O O . ASN A 1 80 ? 2.115 2.867 -7.357 1.00 86.94 80 ASN A O 1
ATOM 631 N N . TYR A 1 81 ? 0.308 3.549 -8.498 1.00 79.81 81 TYR A N 1
ATOM 632 C CA . TYR A 1 81 ? 0.723 2.970 -9.778 1.00 79.81 81 TYR A CA 1
ATOM 633 C C . TYR A 1 81 ? 1.388 4.021 -10.664 1.00 79.81 81 TYR A C 1
ATOM 635 O O . TYR A 1 81 ? 0.751 4.959 -11.160 1.00 79.81 81 TYR A O 1
ATOM 643 N N . ARG A 1 82 ? 2.684 3.834 -10.905 1.00 81.00 82 ARG A N 1
ATOM 644 C CA . ARG A 1 82 ? 3.528 4.736 -11.692 1.00 81.00 82 ARG A CA 1
ATOM 645 C C . ARG A 1 82 ? 4.501 3.953 -12.566 1.00 81.00 82 ARG A C 1
ATOM 647 O O . ARG A 1 82 ? 4.700 2.757 -12.378 1.00 81.00 82 ARG A O 1
ATOM 654 N N . ASN A 1 83 ? 5.088 4.642 -13.541 1.00 81.06 83 ASN A N 1
ATOM 655 C CA . ASN A 1 83 ? 6.095 4.048 -14.422 1.00 81.06 83 ASN A CA 1
ATOM 656 C C . ASN A 1 83 ? 7.470 3.971 -13.743 1.00 81.06 83 ASN A C 1
ATOM 658 O O . ASN A 1 83 ? 8.327 3.186 -14.151 1.00 81.06 83 ASN A O 1
ATOM 662 N N . GLU A 1 84 ? 7.689 4.799 -12.726 1.00 84.81 84 GLU A N 1
ATOM 663 C CA . GLU A 1 84 ? 8.864 4.780 -11.875 1.00 84.81 84 GLU A CA 1
ATOM 664 C C . GLU A 1 84 ? 8.726 3.714 -10.778 1.00 84.81 84 GLU A C 1
ATOM 666 O O . GLU A 1 84 ? 7.613 3.437 -10.322 1.00 84.81 84 GLU A O 1
ATOM 671 N N . PRO A 1 85 ? 9.846 3.140 -10.302 1.00 84.81 85 PRO A N 1
ATOM 672 C CA . PRO A 1 85 ? 9.808 2.226 -9.174 1.00 84.81 85 PRO A CA 1
ATOM 673 C C . PRO A 1 85 ? 9.139 2.867 -7.949 1.00 84.81 85 PRO A C 1
ATOM 675 O O . PRO A 1 85 ? 9.455 4.016 -7.621 1.00 84.81 85 PRO A O 1
ATOM 678 N N . PRO A 1 86 ? 8.251 2.139 -7.247 1.00 86.31 86 PRO A N 1
ATOM 679 C CA . PRO A 1 86 ? 7.606 2.663 -6.054 1.00 86.31 86 PRO A CA 1
ATOM 680 C C . PRO A 1 86 ? 8.654 2.933 -4.971 1.00 86.31 86 PRO A C 1
ATOM 682 O O . PRO A 1 86 ? 9.761 2.390 -5.004 1.00 86.31 86 PRO A O 1
ATOM 685 N N . MET A 1 87 ? 8.322 3.786 -4.008 1.00 90.75 87 MET A N 1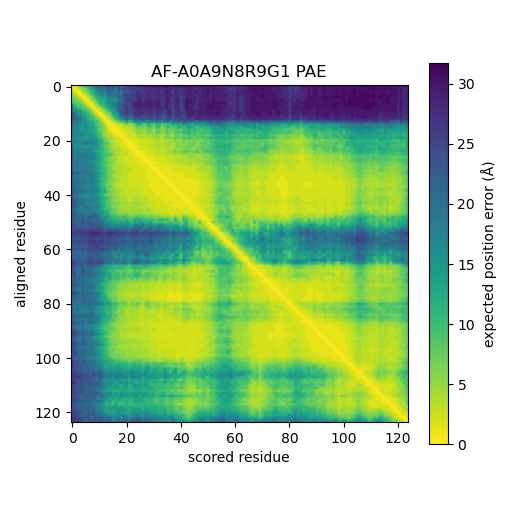
ATOM 686 C CA . MET A 1 87 ? 9.182 4.104 -2.871 1.00 90.75 87 MET A CA 1
ATOM 687 C C . MET A 1 87 ? 8.314 4.385 -1.656 1.00 90.75 87 MET A C 1
ATOM 689 O O . MET A 1 87 ? 7.363 5.154 -1.767 1.00 90.75 87 MET A O 1
ATOM 693 N N . ILE A 1 88 ? 8.691 3.828 -0.506 1.00 93.12 88 ILE A N 1
ATOM 694 C CA . ILE A 1 88 ? 8.048 4.144 0.774 1.00 93.12 88 ILE A CA 1
ATOM 695 C C . ILE A 1 88 ? 8.221 5.632 1.073 1.00 93.12 88 ILE A C 1
ATOM 697 O O . ILE A 1 88 ? 9.345 6.141 1.091 1.00 93.12 88 ILE A O 1
ATOM 701 N N . GLN A 1 89 ? 7.105 6.307 1.312 1.00 95.00 89 GLN A N 1
ATOM 702 C CA . GLN A 1 89 ? 7.036 7.689 1.765 1.00 95.00 89 GLN A CA 1
ATOM 703 C C . GLN A 1 89 ? 6.706 7.756 3.258 1.00 95.00 89 GLN A C 1
ATOM 705 O O . GLN A 1 89 ? 6.282 6.783 3.881 1.00 95.00 89 GLN A O 1
ATOM 710 N N . GLN A 1 90 ? 6.881 8.939 3.848 1.00 94.69 90 GLN A N 1
ATOM 711 C CA . GLN A 1 90 ? 6.498 9.159 5.243 1.00 94.69 90 GLN A CA 1
ATOM 712 C C . GLN A 1 90 ? 4.979 9.019 5.450 1.00 94.69 90 GLN A C 1
ATOM 714 O O . GLN A 1 90 ? 4.555 8.502 6.478 1.00 94.69 90 GLN A O 1
ATOM 719 N N . SER A 1 91 ? 4.179 9.403 4.451 1.00 92.38 91 SER A N 1
ATOM 720 C CA . SER A 1 91 ? 2.723 9.210 4.420 1.00 92.38 91 SER A CA 1
ATOM 721 C C . SER A 1 91 ? 2.339 7.735 4.580 1.00 92.38 91 SER A C 1
ATOM 723 O O . SER A 1 91 ? 1.519 7.416 5.434 1.00 92.38 91 SER A O 1
ATOM 725 N N . ASP A 1 92 ? 3.002 6.827 3.855 1.00 92.62 92 ASP A N 1
ATOM 726 C CA . ASP A 1 92 ? 2.781 5.379 3.963 1.00 92.62 92 ASP A CA 1
ATOM 727 C C . ASP A 1 92 ? 3.012 4.891 5.400 1.00 92.62 92 ASP A C 1
ATOM 729 O O . ASP A 1 92 ? 2.226 4.114 5.942 1.00 92.62 92 ASP A O 1
ATOM 733 N N . ILE A 1 93 ? 4.078 5.376 6.045 1.00 94.12 93 ILE A N 1
ATOM 734 C CA . ILE A 1 93 ? 4.427 5.017 7.426 1.00 94.12 93 ILE A CA 1
ATOM 735 C C . ILE A 1 93 ? 3.369 5.537 8.403 1.00 94.12 93 ILE A C 1
ATOM 737 O O . ILE A 1 93 ? 2.901 4.789 9.267 1.00 94.12 93 ILE A O 1
ATOM 741 N N . ASP A 1 94 ? 3.005 6.810 8.285 1.00 93.75 94 ASP A N 1
ATOM 742 C CA . ASP A 1 94 ? 2.107 7.482 9.219 1.00 93.75 94 ASP A CA 1
ATOM 743 C C . ASP A 1 94 ? 0.679 6.940 9.097 1.00 93.75 94 ASP A C 1
ATOM 745 O O . ASP A 1 94 ? 0.080 6.565 10.109 1.00 93.75 94 ASP A O 1
ATOM 749 N N . SER A 1 95 ? 0.165 6.791 7.874 1.00 89.94 95 SER A N 1
ATOM 750 C CA . SER A 1 95 ? -1.163 6.230 7.621 1.00 89.94 95 SER A CA 1
ATOM 751 C C . SER A 1 95 ? -1.251 4.758 8.023 1.00 89.94 95 SER A C 1
ATOM 753 O O . SER A 1 95 ? -2.254 4.359 8.612 1.00 89.94 95 SER A O 1
ATOM 755 N N . THR A 1 96 ? -0.200 3.957 7.805 1.00 91.94 96 THR A N 1
ATOM 756 C CA . THR A 1 96 ? -0.173 2.550 8.251 1.00 91.94 96 THR A CA 1
ATOM 757 C C . THR A 1 96 ? -0.183 2.451 9.774 1.00 91.94 96 THR A C 1
ATOM 759 O O . THR A 1 96 ? -0.964 1.689 10.343 1.00 91.94 96 THR A O 1
ATOM 762 N N . ARG A 1 97 ? 0.635 3.250 10.471 1.00 93.25 97 ARG A N 1
ATOM 763 C CA . ARG A 1 97 ? 0.621 3.298 11.945 1.00 93.25 97 ARG A CA 1
ATOM 764 C C . ARG A 1 97 ? -0.734 3.733 12.477 1.00 93.25 97 ARG A C 1
ATOM 766 O O . ARG A 1 97 ? -1.238 3.132 13.421 1.00 93.25 97 ARG A O 1
ATOM 773 N N . LYS A 1 98 ? -1.324 4.754 11.859 1.00 90.19 98 LYS A N 1
ATOM 774 C CA . LYS A 1 98 ? -2.647 5.252 12.220 1.00 90.19 98 LYS A CA 1
ATOM 775 C C . LYS A 1 98 ? -3.699 4.163 12.028 1.00 90.19 98 LYS A C 1
ATOM 777 O O . LYS A 1 98 ? -4.438 3.901 12.969 1.00 90.19 98 LYS A O 1
ATOM 782 N N . PHE A 1 99 ? -3.706 3.474 10.888 1.00 88.44 99 PHE A N 1
ATOM 783 C CA . PHE A 1 99 ? -4.609 2.353 10.617 1.00 88.44 99 PHE A CA 1
ATOM 784 C C . PHE A 1 99 ? -4.519 1.259 11.686 1.00 88.44 99 PHE A C 1
ATOM 786 O O . PHE A 1 99 ? -5.532 0.897 12.271 1.00 88.44 99 PHE A O 1
ATOM 793 N N . TYR A 1 100 ? -3.313 0.804 12.027 1.00 88.75 100 TYR A N 1
ATOM 794 C CA . TYR A 1 100 ? -3.130 -0.243 13.041 1.00 88.75 100 TYR A CA 1
ATOM 795 C C . TYR A 1 100 ? -3.304 0.227 14.491 1.00 88.75 100 TYR A C 1
ATOM 797 O O . TYR A 1 100 ? -3.425 -0.600 15.389 1.00 88.75 100 TYR A O 1
ATOM 805 N N . SER A 1 101 ? -3.329 1.538 14.741 1.00 89.12 101 SER A N 1
ATOM 806 C CA . SER A 1 101 ? -3.689 2.097 16.051 1.00 89.12 101 SER A CA 1
ATOM 807 C C . SER A 1 101 ? -5.200 2.195 16.276 1.00 89.12 101 SER A C 1
ATOM 809 O O . SER A 1 101 ? -5.631 2.405 17.410 1.00 89.12 101 SER A O 1
ATOM 811 N N . MET A 1 102 ? -6.008 2.046 15.218 1.00 87.31 102 MET A N 1
ATOM 812 C CA . MET A 1 102 ? -7.468 2.090 15.286 1.00 87.31 102 MET A CA 1
ATOM 813 C C . MET A 1 102 ? -7.999 0.790 15.895 1.00 87.31 102 MET A C 1
ATOM 815 O O . MET A 1 102 ? -8.518 -0.079 15.204 1.00 87.31 102 MET A O 1
ATOM 819 N N . THR A 1 103 ? -7.904 0.715 17.217 1.00 85.56 103 THR A N 1
ATOM 820 C CA . THR A 1 103 ? -8.468 -0.341 18.065 1.00 85.56 103 THR A CA 1
ATOM 821 C C . THR A 1 103 ? -9.642 0.201 18.881 1.00 85.56 103 THR A C 1
ATOM 823 O O . THR A 1 103 ? -9.880 1.413 18.898 1.00 85.56 103 THR A O 1
ATOM 826 N N . GLU A 1 104 ? -10.419 -0.693 19.495 1.00 86.56 104 GLU A N 1
ATOM 827 C CA . GLU A 1 104 ? -11.515 -0.312 20.393 1.00 86.56 104 GLU A CA 1
ATOM 828 C C . GLU A 1 104 ? -11.019 0.592 21.530 1.00 86.56 104 GLU A C 1
ATOM 830 O O . GLU A 1 104 ? -9.898 0.441 22.022 1.00 86.56 104 GLU A O 1
ATOM 835 N N . ASP A 1 105 ? -11.852 1.550 21.937 1.00 81.94 105 ASP A N 1
ATOM 836 C CA . ASP A 1 105 ? -11.554 2.391 23.094 1.00 81.94 105 ASP A CA 1
ATOM 837 C C . ASP A 1 105 ? -11.783 1.649 24.426 1.00 81.94 105 ASP A C 1
ATOM 839 O O . ASP A 1 105 ? -12.198 0.491 24.468 1.00 81.94 105 ASP A O 1
ATOM 843 N N . GLU A 1 106 ? -11.532 2.326 25.550 1.00 85.00 106 GLU A N 1
ATOM 844 C CA . GLU A 1 106 ? -11.707 1.751 26.894 1.00 85.00 106 GLU A CA 1
ATOM 845 C C . GLU A 1 106 ? -13.147 1.283 27.187 1.00 85.00 106 GLU A C 1
ATOM 847 O O . GLU A 1 106 ? -13.362 0.497 28.110 1.00 85.00 106 GLU A O 1
ATOM 852 N N . ASN A 1 107 ? -14.132 1.744 26.409 1.00 84.94 107 ASN A N 1
ATOM 853 C CA . ASN A 1 107 ? -15.539 1.373 26.535 1.00 84.94 107 ASN A CA 1
ATOM 854 C C . ASN A 1 107 ? -15.950 0.263 25.549 1.00 84.94 107 ASN A C 1
ATOM 856 O O . ASN A 1 107 ? -17.122 -0.117 25.531 1.00 84.94 107 ASN A O 1
ATOM 860 N N . GLY A 1 108 ? -15.017 -0.259 24.743 1.00 81.94 108 GLY A N 1
ATOM 861 C CA . GLY A 1 108 ? -15.285 -1.264 23.712 1.00 81.94 108 GLY A CA 1
ATOM 862 C C . GLY A 1 108 ? -15.938 -0.696 22.450 1.00 81.94 108 GLY A C 1
ATOM 863 O O . GLY A 1 108 ? -16.504 -1.448 21.656 1.00 81.94 108 GLY A O 1
ATOM 864 N N . GLU A 1 109 ? -15.918 0.625 22.245 1.00 84.94 109 GLU A N 1
ATOM 865 C CA . GLU A 1 109 ? -16.472 1.225 21.033 1.00 84.94 109 GLU A CA 1
ATOM 866 C C . GLU A 1 109 ? -15.445 1.200 19.902 1.00 84.94 109 GLU A C 1
ATOM 868 O O . GLU A 1 109 ? -14.309 1.663 20.037 1.00 84.94 109 GLU A O 1
ATOM 873 N N . SER A 1 110 ? -15.860 0.683 18.745 1.00 85.88 110 SER A N 1
ATOM 874 C CA . SER A 1 110 ? -14.970 0.574 17.593 1.00 85.88 110 SER A CA 1
ATOM 875 C C . SER A 1 110 ? -14.674 1.949 16.969 1.00 85.88 110 SER A C 1
ATOM 877 O O . SER A 1 110 ? -15.581 2.791 16.843 1.00 85.88 110 SER A O 1
ATOM 879 N N . PRO A 1 111 ? -13.435 2.179 16.504 1.00 87.44 111 PRO A N 1
ATOM 880 C CA . PRO A 1 111 ? -13.029 3.454 15.935 1.00 87.44 111 PRO A CA 1
ATOM 881 C C . PRO A 1 111 ? -13.747 3.738 14.613 1.00 87.44 111 PRO A C 1
ATOM 883 O O . PRO A 1 111 ? -14.326 2.855 13.972 1.00 87.44 111 PRO A O 1
ATOM 886 N N . LYS A 1 112 ? -13.731 5.008 14.196 1.00 85.75 112 LYS A N 1
ATOM 887 C CA . LYS A 1 112 ? -14.402 5.461 12.972 1.00 85.75 112 LYS A CA 1
ATOM 888 C C . LYS A 1 112 ? -13.511 6.377 12.146 1.00 85.75 112 LYS A C 1
ATOM 890 O O . LYS A 1 112 ? -12.805 7.219 12.695 1.00 85.75 112 LYS A O 1
ATOM 895 N N . ILE A 1 113 ? -13.630 6.275 10.826 1.00 81.06 113 ILE A N 1
ATOM 896 C CA . ILE A 1 113 ? -13.133 7.281 9.880 1.00 81.06 113 ILE A CA 1
ATOM 897 C C . ILE A 1 113 ? -14.348 7.951 9.242 1.00 81.06 113 ILE A C 1
ATOM 899 O O . ILE A 1 113 ? -15.130 7.314 8.532 1.00 81.06 113 ILE A O 1
ATOM 903 N N . GLY A 1 114 ? -14.535 9.241 9.525 1.00 80.81 114 GLY A N 1
ATOM 904 C CA . GLY A 1 114 ? -15.765 9.945 9.170 1.00 80.81 114 GLY A CA 1
ATOM 905 C C . GLY A 1 114 ? -16.979 9.264 9.809 1.00 80.81 114 GLY A C 1
ATOM 906 O O . GLY A 1 114 ? -17.074 9.169 11.030 1.00 80.81 114 GLY A O 1
ATOM 907 N N . MET A 1 115 ? -17.893 8.760 8.980 1.00 81.19 115 MET A N 1
ATOM 908 C CA . MET A 1 115 ? -19.091 8.035 9.431 1.00 81.19 115 MET A CA 1
ATOM 909 C C . MET A 1 115 ? -18.921 6.506 9.443 1.00 81.19 115 MET A C 1
ATOM 911 O O . MET A 1 115 ? -19.836 5.792 9.855 1.00 81.19 115 MET A O 1
ATOM 915 N N . THR A 1 116 ? -17.774 5.991 8.999 1.00 81.12 116 THR A N 1
ATOM 916 C CA . THR A 1 116 ? -17.554 4.556 8.787 1.00 81.12 116 THR A CA 1
ATOM 917 C C . THR A 1 116 ? -16.868 3.930 9.987 1.00 81.12 116 THR A C 1
ATOM 919 O O . THR A 1 116 ? -15.775 4.352 10.357 1.00 81.12 116 THR A O 1
ATOM 922 N N . LYS A 1 117 ? -17.503 2.912 10.581 1.00 85.06 117 LYS A N 1
ATOM 923 C CA . LYS A 1 117 ? -16.917 2.091 11.649 1.00 85.06 117 LYS A CA 1
ATOM 924 C C . LYS A 1 117 ? -15.833 1.168 11.098 1.00 85.06 117 LYS A C 1
ATOM 926 O O . LYS A 1 117 ? -16.007 0.583 10.032 1.00 85.06 117 LYS A O 1
ATOM 931 N N . ILE A 1 118 ? -14.762 1.018 11.861 1.00 84.69 118 ILE A N 1
ATOM 932 C CA . ILE A 1 118 ? -13.706 0.030 11.650 1.00 84.69 118 ILE A CA 1
ATOM 933 C C . ILE A 1 118 ? -14.020 -1.148 12.556 1.00 84.69 118 ILE A C 1
ATOM 935 O O . ILE A 1 118 ? -14.315 -0.953 13.729 1.00 84.69 118 ILE A O 1
ATOM 939 N N . LEU A 1 119 ? -14.016 -2.350 11.995 1.00 81.94 119 LEU A N 1
ATOM 940 C CA . LEU A 1 119 ? -14.325 -3.582 12.706 1.00 81.94 119 LEU A CA 1
ATOM 941 C C . LEU A 1 119 ? -13.225 -4.587 12.398 1.00 81.94 119 LEU A C 1
ATOM 943 O O . LEU A 1 119 ? -12.879 -4.765 11.227 1.00 81.94 119 LEU A O 1
ATOM 947 N N . ASP A 1 120 ? -12.735 -5.271 13.424 1.00 79.38 120 ASP A N 1
ATOM 948 C CA . ASP A 1 120 ? -11.832 -6.392 13.218 1.00 79.38 120 ASP A CA 1
ATOM 949 C C . ASP A 1 120 ? -12.587 -7.545 12.561 1.00 79.38 120 ASP A C 1
ATOM 951 O O . ASP A 1 120 ? -13.646 -7.995 13.018 1.00 79.38 120 ASP A O 1
ATOM 955 N N . TYR A 1 121 ? -12.043 -8.036 11.450 1.00 75.06 121 TYR A N 1
ATOM 956 C CA . TYR A 1 121 ? -12.599 -9.207 10.798 1.00 75.06 121 TYR A CA 1
ATOM 957 C C . TYR A 1 121 ? -12.259 -10.449 11.620 1.00 75.06 121 TYR A C 1
ATOM 959 O O . TYR A 1 121 ? -11.114 -10.894 11.649 1.00 75.06 121 TYR A O 1
ATOM 967 N N . THR A 1 122 ? -13.271 -11.030 12.260 1.00 73.00 122 THR A N 1
ATOM 968 C CA . THR A 1 122 ? -13.171 -12.359 12.870 1.00 73.00 122 THR A CA 1
ATOM 969 C C . THR A 1 122 ? -13.756 -13.375 11.886 1.00 73.00 122 THR A C 1
ATOM 971 O O . THR A 1 122 ? -14.977 -13.369 11.685 1.00 73.00 122 THR A O 1
ATOM 974 N N . PRO A 1 123 ? -12.933 -14.219 11.231 1.00 71.06 123 PRO A N 1
ATOM 975 C CA . PRO A 1 123 ? -13.443 -15.265 10.353 1.00 71.06 123 PRO A CA 1
ATOM 976 C C . PRO A 1 123 ? -14.363 -16.205 11.144 1.00 71.06 123 PRO A C 1
ATOM 978 O O . PRO A 1 123 ? -14.062 -16.539 12.291 1.00 71.06 123 PRO A O 1
ATOM 981 N N . ARG A 1 124 ? -15.480 -16.611 10.537 1.00 57.16 124 ARG A N 1
ATOM 982 C CA . ARG A 1 124 ? -16.363 -17.658 11.070 1.00 57.16 124 ARG A CA 1
ATOM 983 C C . ARG A 1 124 ? -15.959 -19.030 10.560 1.00 57.16 124 ARG A C 1
ATOM 985 O O . ARG A 1 124 ? -15.501 -19.093 9.398 1.00 57.16 124 ARG A O 1
#

InterPro domains:
  IPR024079 Metallopeptidase, catalytic domain superfamily [G3DSA:3.40.390.10] (2-115)

Secondary structure (DSSP, 8-state):
-------------------GGGGSTTTGGGHHHHHHHHHHHHTT---GGGG--STTTSSS--S-TT---SS---TT-TTS--SSPP---HHHHHHHHHHHH----TT-PPPEETTEEP------

Organism: Gibberella zeae (NCBI:txid5518)

Radius of gyration: 17.97 Å; Cα contacts (8 Å, |Δi|>4): 111; chains: 1; bounding box: 38×43×50 Å

Mean predicted aligned error: 10.44 Å